Protein AF-A0A1I0T300-F1 (afdb_monomer_lite)

pLDDT: mean 72.1, std 13.89, range [43.69, 88.75]

Structure (mmCIF, N/CA/C/O backbone):
data_AF-A0A1I0T300-F1
#
_entry.id   AF-A0A1I0T300-F1
#
loop_
_atom_site.group_PDB
_atom_site.id
_atom_site.type_symbol
_atom_site.label_atom_id
_atom_site.label_alt_id
_atom_site.label_comp_id
_atom_site.label_asym_id
_atom_site.label_entity_id
_atom_site.label_seq_id
_atom_site.pdbx_PDB_ins_code
_atom_site.Cartn_x
_atom_site.Cartn_y
_atom_site.Cartn_z
_atom_site.occupancy
_atom_site.B_iso_or_equiv
_atom_site.auth_seq_id
_atom_site.auth_comp_id
_atom_site.auth_asym_id
_atom_site.auth_atom_id
_atom_site.pdbx_PDB_model_num
ATOM 1 N N . MET A 1 1 ? -37.461 5.408 -7.845 1.00 43.69 1 MET A N 1
ATOM 2 C CA . MET A 1 1 ? -36.837 5.538 -6.513 1.00 43.69 1 MET A CA 1
ATOM 3 C C . MET A 1 1 ? -35.382 5.884 -6.753 1.00 43.69 1 MET A C 1
ATOM 5 O O . MET A 1 1 ? -34.710 5.101 -7.406 1.00 43.69 1 MET A O 1
ATOM 9 N N . THR A 1 2 ? -34.935 7.076 -6.366 1.00 53.06 2 THR A N 1
ATOM 10 C CA . THR A 1 2 ? -33.514 7.455 -6.434 1.00 53.06 2 THR A CA 1
ATOM 11 C C . THR A 1 2 ? -32.770 6.710 -5.336 1.00 53.06 2 THR A C 1
ATOM 13 O O . THR A 1 2 ? -33.234 6.701 -4.194 1.00 53.06 2 THR A O 1
ATOM 16 N N . ASN A 1 3 ? -31.665 6.053 -5.676 1.00 61.78 3 ASN A N 1
ATOM 17 C CA . ASN A 1 3 ? -30.844 5.363 -4.695 1.00 61.78 3 ASN A CA 1
ATOM 18 C C . ASN A 1 3 ? -30.295 6.418 -3.711 1.00 61.78 3 ASN A C 1
ATOM 20 O O . ASN A 1 3 ? -29.647 7.367 -4.156 1.00 61.78 3 ASN A O 1
ATOM 24 N N . PRO A 1 4 ? -30.555 6.316 -2.392 1.00 63.84 4 PRO A N 1
ATOM 25 C CA . PRO A 1 4 ? -30.104 7.316 -1.417 1.00 63.84 4 PRO A CA 1
ATOM 26 C C . PRO A 1 4 ? -28.573 7.439 -1.339 1.00 63.84 4 PRO A C 1
ATOM 28 O O . PRO A 1 4 ? -28.066 8.370 -0.717 1.00 63.84 4 PRO A O 1
ATOM 31 N N . PHE A 1 5 ? -27.845 6.526 -1.985 1.00 65.62 5 PHE A N 1
ATOM 32 C CA . PHE A 1 5 ? -26.390 6.504 -2.049 1.00 65.62 5 PHE A CA 1
ATOM 33 C C . PHE A 1 5 ? -25.802 7.154 -3.318 1.00 65.62 5 PHE A C 1
ATOM 35 O O . PHE A 1 5 ? -24.589 7.324 -3.376 1.00 65.62 5 PHE A O 1
ATOM 42 N N . ASP A 1 6 ? -26.618 7.583 -4.295 1.00 69.12 6 ASP A N 1
ATOM 43 C CA . ASP A 1 6 ? -26.127 8.130 -5.582 1.00 69.12 6 ASP A CA 1
ATOM 44 C C . ASP A 1 6 ? -25.347 9.454 -5.443 1.00 69.12 6 ASP A C 1
ATOM 46 O O . ASP A 1 6 ? -24.520 9.772 -6.292 1.00 69.12 6 ASP A O 1
ATOM 50 N N . ASN A 1 7 ? -25.567 10.209 -4.360 1.00 74.94 7 ASN A N 1
ATOM 51 C CA . ASN A 1 7 ? -24.874 11.474 -4.067 1.00 74.94 7 ASN A CA 1
ATOM 52 C C . ASN A 1 7 ? -23.955 11.385 -2.833 1.00 74.94 7 ASN A C 1
ATOM 54 O O . ASN A 1 7 ? -23.604 12.410 -2.244 1.00 74.94 7 ASN A O 1
ATOM 58 N N . MET A 1 8 ? -23.600 10.177 -2.387 1.00 80.94 8 MET A N 1
ATOM 59 C CA . MET A 1 8 ? -22.765 10.008 -1.200 1.00 80.94 8 MET A CA 1
ATOM 60 C C . MET A 1 8 ? -21.292 10.260 -1.536 1.00 80.94 8 MET A C 1
ATOM 62 O O . MET A 1 8 ? -20.687 9.538 -2.325 1.00 80.94 8 MET A O 1
ATOM 66 N N . ASP A 1 9 ? -20.694 11.271 -0.904 1.00 84.50 9 ASP A N 1
ATOM 67 C CA . ASP A 1 9 ? -19.253 11.487 -0.994 1.00 84.50 9 ASP A CA 1
ATOM 68 C C . ASP A 1 9 ? -18.471 10.477 -0.131 1.00 84.50 9 ASP A C 1
ATOM 70 O O . ASP A 1 9 ? -18.984 9.863 0.812 1.00 84.50 9 ASP A O 1
ATOM 74 N N . PHE A 1 10 ? -17.186 10.303 -0.451 1.00 78.56 10 PHE A N 1
ATOM 75 C CA . PHE A 1 10 ? -16.321 9.347 0.247 1.00 78.56 10 PHE A CA 1
ATOM 76 C C . PHE A 1 10 ? -16.220 9.634 1.755 1.00 78.56 10 PHE A C 1
ATOM 78 O O . PHE A 1 10 ? -16.117 8.720 2.573 1.00 78.56 10 PHE A O 1
ATOM 85 N N . LYS A 1 11 ? -16.298 10.911 2.149 1.00 83.88 11 LYS A N 1
ATOM 86 C CA . LYS A 1 11 ? -16.247 11.328 3.553 1.00 83.88 11 LYS A CA 1
ATOM 87 C C . LYS A 1 11 ? -17.481 10.854 4.324 1.00 83.88 11 LYS A C 1
ATOM 89 O O . LYS A 1 11 ? -17.350 10.330 5.428 1.00 83.88 11 LYS A O 1
ATOM 94 N N . SER A 1 12 ? -18.664 11.004 3.741 1.00 83.06 12 SER A N 1
ATOM 95 C CA . SER A 1 12 ? -19.933 10.578 4.329 1.00 83.06 12 SER A CA 1
ATOM 96 C C . SER A 1 12 ? -20.002 9.061 4.445 1.00 83.06 12 SER A C 1
ATOM 98 O O . SER A 1 12 ? -20.452 8.555 5.476 1.00 83.06 12 SER A O 1
ATOM 100 N N . LEU A 1 13 ? -19.474 8.343 3.448 1.00 82.31 13 LEU A N 1
ATOM 101 C CA . LEU A 1 13 ? -19.331 6.889 3.485 1.00 82.31 13 LEU A CA 1
ATOM 102 C C . LEU A 1 13 ? -18.455 6.437 4.664 1.00 82.31 13 LEU A C 1
ATOM 104 O O . LEU A 1 13 ? -18.863 5.575 5.441 1.00 82.31 13 LEU A O 1
ATOM 108 N N . LEU A 1 14 ? -17.281 7.052 4.851 1.00 82.94 14 LEU A N 1
ATOM 109 C CA . LEU A 1 14 ? -16.386 6.720 5.967 1.00 82.94 14 LEU A CA 1
ATOM 110 C C . LEU A 1 14 ? -17.049 6.933 7.331 1.00 82.94 14 LEU A C 1
ATOM 112 O O . LEU A 1 14 ? -16.896 6.107 8.231 1.00 82.94 14 LEU A O 1
ATOM 116 N N . GLU A 1 15 ? -17.808 8.014 7.492 1.00 86.38 15 GLU A N 1
ATOM 117 C CA . GLU A 1 15 ? -18.537 8.273 8.735 1.00 86.38 15 GLU A CA 1
ATOM 118 C C . GLU A 1 15 ? -19.646 7.245 8.996 1.00 86.38 15 GLU A C 1
ATOM 120 O O . GLU A 1 15 ? -19.902 6.908 10.152 1.00 86.38 15 GLU A O 1
ATOM 125 N N . HIS A 1 16 ? -20.268 6.691 7.951 1.00 84.12 16 HIS A N 1
ATOM 126 C CA . HIS A 1 16 ? -21.228 5.594 8.103 1.00 84.12 16 HIS A CA 1
ATOM 127 C C . HIS A 1 16 ? -20.522 4.303 8.523 1.00 84.12 16 HIS A C 1
ATOM 129 O O . HIS A 1 16 ? -20.939 3.673 9.492 1.00 84.12 16 HIS A O 1
ATOM 135 N N . ILE A 1 17 ? -19.396 3.968 7.884 1.00 84.00 17 ILE A N 1
ATOM 136 C CA . ILE A 1 17 ? -18.600 2.775 8.212 1.00 84.00 17 ILE A CA 1
ATOM 137 C C . ILE A 1 17 ? -18.094 2.817 9.662 1.00 84.00 17 ILE A C 1
ATOM 139 O O . ILE A 1 17 ? -18.112 1.804 10.363 1.00 84.00 17 ILE A O 1
ATOM 143 N N . LYS A 1 18 ? -17.671 3.988 10.158 1.00 85.06 18 LYS A N 1
ATOM 144 C CA . LYS A 1 18 ? -17.216 4.141 11.551 1.00 85.06 18 LYS A CA 1
ATOM 145 C C . LYS A 1 18 ? -18.307 3.809 12.567 1.00 85.06 18 LYS A C 1
ATOM 147 O O . LYS A 1 18 ? -17.990 3.214 13.597 1.00 85.06 18 LYS A O 1
ATOM 152 N N . LYS A 1 19 ? -19.556 4.169 12.259 1.00 88.12 19 LYS A N 1
ATOM 153 C CA . LYS A 1 19 ? -20.733 3.965 13.116 1.00 88.12 19 LYS A CA 1
ATOM 154 C C . LYS A 1 19 ? -21.276 2.534 13.091 1.00 88.12 19 LYS A C 1
ATOM 156 O O . LYS A 1 19 ? -22.096 2.211 13.944 1.00 88.12 19 LYS A O 1
ATOM 161 N N . LEU A 1 20 ? -20.816 1.688 12.166 1.00 86.94 20 LEU A N 1
ATOM 162 C CA . LEU A 1 20 ? -21.210 0.281 12.110 1.00 86.94 20 LEU A CA 1
ATOM 163 C C . LEU A 1 20 ? -20.763 -0.480 13.365 1.00 86.94 20 LEU A C 1
ATOM 165 O O . LEU A 1 20 ? -19.651 -0.291 13.881 1.00 86.94 20 LEU A O 1
ATOM 169 N N . SER A 1 21 ? -21.615 -1.397 13.808 1.00 86.69 21 SER A N 1
ATOM 170 C CA . SER A 1 21 ? -21.303 -2.380 14.839 1.00 86.69 21 SER A CA 1
ATOM 171 C C . SER A 1 21 ? -20.247 -3.384 14.361 1.00 86.69 21 SER A C 1
ATOM 173 O O . SER A 1 21 ? -19.946 -3.512 13.172 1.00 86.69 21 SER A O 1
ATOM 175 N N . ALA A 1 22 ? -19.668 -4.136 15.299 1.00 84.50 22 ALA A N 1
ATOM 176 C CA . ALA A 1 22 ? -18.684 -5.167 14.969 1.00 84.50 22 ALA A CA 1
ATOM 177 C C . ALA A 1 22 ? -19.259 -6.276 14.062 1.00 84.50 22 ALA A C 1
ATOM 179 O O . ALA A 1 22 ? -18.535 -6.811 13.225 1.00 84.50 22 ALA A O 1
ATOM 180 N N . ALA A 1 23 ? -20.550 -6.596 14.205 1.00 85.62 23 ALA A N 1
ATOM 181 C CA . ALA A 1 23 ? -21.230 -7.583 13.368 1.00 85.62 23 ALA A CA 1
ATOM 182 C C . ALA A 1 23 ? -21.404 -7.072 11.928 1.00 85.62 23 ALA A C 1
ATOM 184 O O . ALA A 1 23 ? -20.993 -7.746 10.988 1.00 85.62 23 ALA A O 1
ATOM 185 N N . GLU A 1 24 ? -21.891 -5.841 11.764 1.00 83.38 24 GLU A N 1
ATOM 186 C CA . GLU A 1 24 ? -22.086 -5.219 10.445 1.00 83.38 24 GLU A CA 1
ATOM 187 C C . GLU A 1 24 ? -20.756 -4.996 9.711 1.00 83.38 24 GLU A C 1
ATOM 189 O O . GLU A 1 24 ? -20.666 -5.188 8.501 1.00 83.38 24 GLU A O 1
ATOM 194 N N . LYS A 1 25 ? -19.680 -4.657 10.434 1.00 84.06 25 LYS A N 1
ATOM 195 C CA . LYS A 1 25 ? -18.330 -4.573 9.848 1.00 84.06 25 LYS A CA 1
ATOM 196 C C . LYS A 1 25 ? -17.848 -5.924 9.325 1.00 84.06 25 LYS A C 1
ATOM 198 O O . LYS A 1 25 ? -17.197 -5.974 8.286 1.00 84.06 25 LYS A O 1
ATOM 203 N N . LYS A 1 26 ? -18.163 -7.017 10.026 1.00 83.94 26 LYS A N 1
ATOM 204 C CA . LYS A 1 26 ? -17.794 -8.372 9.603 1.00 83.94 26 LYS A CA 1
ATOM 205 C C . LYS A 1 26 ? -18.543 -8.783 8.335 1.00 83.94 26 LYS A C 1
ATOM 207 O O . LYS A 1 26 ? -17.921 -9.332 7.430 1.00 83.94 26 LYS A O 1
ATOM 212 N N . GLU A 1 27 ? -19.833 -8.470 8.250 1.00 83.75 27 GLU A N 1
ATOM 213 C CA . GLU A 1 27 ? -20.637 -8.689 7.042 1.00 83.75 27 GLU A CA 1
ATOM 214 C C . GLU A 1 27 ? -20.137 -7.838 5.867 1.00 83.75 27 GLU A C 1
ATOM 216 O O . GLU A 1 27 ? -19.957 -8.362 4.771 1.00 83.75 27 GLU A O 1
ATOM 221 N N . LEU A 1 28 ? -19.803 -6.563 6.097 1.00 82.12 28 LEU A N 1
ATOM 222 C CA . LEU A 1 28 ? -19.222 -5.691 5.072 1.00 82.12 28 LEU A CA 1
ATOM 223 C C . LEU A 1 28 ? -17.906 -6.257 4.519 1.00 82.12 28 LEU A C 1
ATOM 225 O O . LEU A 1 28 ? -17.723 -6.320 3.307 1.00 82.12 28 LEU A O 1
ATOM 229 N N . ILE A 1 29 ? -16.998 -6.703 5.393 1.00 80.50 29 ILE A N 1
ATOM 230 C CA . ILE A 1 29 ? -15.738 -7.336 4.977 1.00 80.50 29 ILE A CA 1
ATOM 231 C C . ILE A 1 29 ? -16.019 -8.615 4.187 1.00 80.50 29 ILE A C 1
ATOM 233 O O . ILE A 1 29 ? -15.346 -8.866 3.189 1.00 80.50 29 ILE A O 1
ATOM 237 N N . GLN A 1 30 ? -17.008 -9.412 4.597 1.00 80.50 30 GLN A N 1
ATOM 238 C CA . GLN A 1 30 ? -17.389 -10.633 3.893 1.00 80.50 30 GLN A CA 1
ATOM 239 C C . GLN A 1 30 ? -17.898 -10.336 2.476 1.00 80.50 30 GLN A C 1
ATOM 241 O O . GLN A 1 30 ? -17.451 -10.996 1.543 1.00 80.50 30 GLN A O 1
ATOM 246 N N . VAL A 1 31 ? -18.756 -9.326 2.302 1.00 79.50 31 VAL A N 1
ATOM 247 C CA . VAL A 1 31 ? -19.257 -8.891 0.985 1.00 79.50 3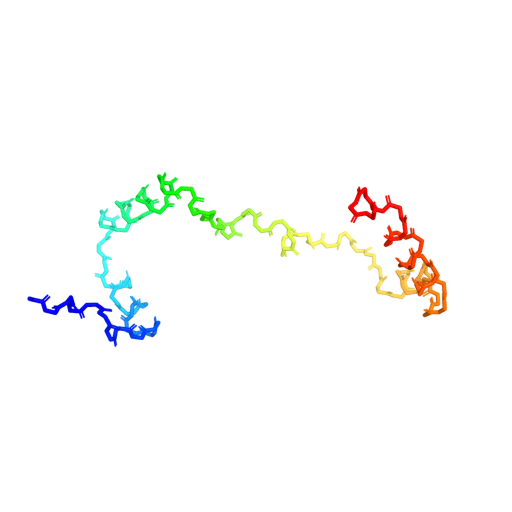1 VAL A CA 1
ATOM 248 C C . VAL A 1 31 ? -18.116 -8.367 0.110 1.00 79.50 31 VAL A C 1
ATOM 250 O O . VAL A 1 31 ? -17.933 -8.840 -1.008 1.00 79.50 31 VAL A O 1
ATOM 253 N N . LEU A 1 32 ? -17.270 -7.478 0.643 1.00 71.75 32 LEU A N 1
ATOM 254 C CA . LEU A 1 32 ? -16.106 -6.950 -0.084 1.00 71.75 32 LEU A CA 1
ATOM 255 C C . LEU A 1 32 ? -15.124 -8.057 -0.498 1.00 71.75 32 LEU A C 1
ATOM 257 O O . LEU A 1 32 ? -14.509 -7.978 -1.557 1.00 71.75 32 LEU A O 1
ATOM 261 N N . SER A 1 33 ? -14.998 -9.099 0.325 1.00 68.69 33 SER A N 1
ATOM 262 C CA . SER A 1 33 ? -14.140 -10.255 0.048 1.00 68.69 33 SER A CA 1
ATOM 263 C C . SER A 1 33 ? -14.761 -11.232 -0.962 1.00 68.69 33 SER A C 1
ATOM 265 O O . SER A 1 33 ? -14.024 -11.925 -1.661 1.00 68.69 33 SER A O 1
ATOM 267 N N . GLN A 1 34 ? -16.096 -11.315 -1.042 1.00 69.25 34 GLN A N 1
ATOM 268 C CA . GLN A 1 34 ? -16.821 -12.164 -1.998 1.00 69.25 34 GLN A CA 1
ATOM 269 C C . GLN A 1 34 ? -16.787 -11.602 -3.423 1.00 69.25 34 GLN A C 1
ATOM 271 O O . GLN A 1 34 ? -16.624 -12.374 -4.367 1.00 69.25 34 GLN A O 1
ATOM 276 N N . ASP A 1 35 ? -16.849 -10.280 -3.580 1.00 58.91 35 ASP A N 1
ATOM 277 C CA . ASP A 1 35 ? -16.833 -9.608 -4.888 1.00 58.91 35 ASP A CA 1
ATOM 278 C C . ASP A 1 35 ? -15.432 -9.516 -5.532 1.00 58.91 35 ASP A C 1
ATOM 280 O O . ASP A 1 35 ? -15.229 -8.769 -6.488 1.00 58.91 35 ASP A O 1
ATOM 284 N N . GLN A 1 36 ? -14.441 -10.265 -5.023 1.00 54.44 36 GLN A N 1
ATOM 285 C CA . GLN A 1 36 ? -13.032 -10.207 -5.449 1.00 54.44 36 GLN A CA 1
ATOM 286 C C . GLN A 1 36 ? -12.443 -8.789 -5.476 1.00 54.44 36 GLN A C 1
ATOM 288 O O . GLN A 1 36 ? -11.426 -8.552 -6.133 1.00 54.44 36 GLN A O 1
ATOM 293 N N . LEU A 1 37 ? -13.030 -7.835 -4.750 1.00 55.31 37 LEU A N 1
ATOM 294 C CA . LEU A 1 37 ? -12.350 -6.576 -4.512 1.00 55.31 37 LEU A CA 1
ATOM 295 C C . LEU A 1 37 ? -11.157 -6.923 -3.623 1.00 55.31 37 LEU A C 1
ATOM 297 O O . LEU A 1 37 ? -11.357 -7.500 -2.552 1.00 55.31 37 LEU A O 1
ATOM 301 N N . PRO A 1 38 ? -9.914 -6.657 -4.060 1.00 55.00 38 PRO A N 1
ATOM 302 C CA . PRO A 1 38 ? -8.752 -6.941 -3.244 1.00 55.00 38 PRO A CA 1
ATOM 303 C C . PRO A 1 38 ? -8.842 -6.058 -2.002 1.00 55.00 38 PRO A C 1
ATOM 305 O O . PRO A 1 38 ? -8.466 -4.886 -2.017 1.00 55.00 38 PRO A O 1
ATOM 308 N N . VAL A 1 39 ? -9.391 -6.617 -0.924 1.00 55.78 39 VAL A N 1
ATOM 309 C CA . VAL A 1 39 ? -9.352 -6.019 0.400 1.00 55.78 39 VAL A CA 1
ATOM 310 C C . VAL A 1 39 ? -7.885 -6.049 0.786 1.00 55.78 39 VAL A C 1
ATOM 312 O O . VAL A 1 39 ? -7.347 -7.085 1.175 1.00 55.78 39 VAL A O 1
ATOM 315 N N . VAL A 1 40 ? -7.209 -4.920 0.584 1.00 55.59 40 VAL A N 1
ATOM 316 C CA . VAL A 1 40 ? -5.823 -4.756 1.000 1.00 55.59 40 VAL A CA 1
ATOM 317 C C . VAL A 1 40 ? -5.829 -4.798 2.516 1.00 55.59 40 VAL A C 1
ATOM 319 O O . VAL A 1 40 ? -6.151 -3.821 3.188 1.00 55.59 40 VAL A O 1
ATOM 322 N N . ASN A 1 41 ? -5.522 -5.969 3.057 1.00 57.09 41 ASN A N 1
ATOM 323 C CA . ASN A 1 41 ? -5.321 -6.131 4.477 1.00 57.09 41 ASN A CA 1
ATOM 324 C C . ASN A 1 41 ? -4.067 -5.316 4.822 1.00 57.09 41 ASN A C 1
ATOM 326 O O . ASN A 1 41 ? -2.994 -5.604 4.292 1.00 57.09 41 ASN A O 1
ATOM 330 N N . GLU A 1 42 ? -4.184 -4.271 5.646 1.00 54.59 42 GLU A N 1
ATOM 331 C CA . GLU A 1 42 ? -3.058 -3.371 5.956 1.00 54.59 42 GLU A CA 1
ATOM 332 C C . GLU A 1 42 ? -1.845 -4.144 6.507 1.00 54.59 42 GLU A C 1
ATOM 334 O O . GLU A 1 42 ? -0.690 -3.778 6.282 1.00 54.59 42 GLU A O 1
ATOM 339 N N . GLU A 1 43 ? -2.090 -5.287 7.154 1.00 55.38 43 GLU A N 1
ATOM 340 C CA . GLU A 1 43 ? -1.049 -6.196 7.630 1.00 55.38 43 GLU A CA 1
ATOM 341 C C . GLU A 1 43 ? -0.237 -6.864 6.511 1.00 55.38 43 GLU A C 1
ATOM 343 O O . GLU A 1 43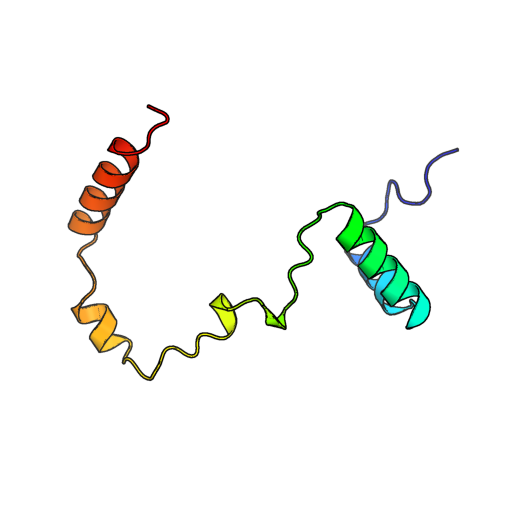 ? 0.927 -7.200 6.738 1.00 55.38 43 GLU A O 1
ATOM 348 N N . GLN A 1 44 ? -0.827 -7.021 5.324 1.00 50.75 44 GLN A N 1
ATOM 349 C CA . GLN A 1 44 ? -0.247 -7.645 4.131 1.00 50.75 44 GLN A CA 1
ATOM 350 C C . GLN A 1 44 ? 0.433 -6.639 3.194 1.00 50.75 44 GLN A C 1
ATOM 352 O O . GLN A 1 44 ? 0.987 -7.039 2.168 1.00 50.75 44 GLN A O 1
ATOM 357 N N . ILE A 1 45 ? 0.465 -5.347 3.543 1.00 50.38 45 ILE A N 1
ATOM 358 C CA . ILE A 1 45 ? 1.268 -4.356 2.821 1.00 50.38 45 ILE A CA 1
ATOM 359 C C . ILE A 1 45 ? 2.743 -4.558 3.201 1.00 50.38 45 ILE A C 1
ATOM 361 O O . ILE A 1 45 ? 3.346 -3.805 3.968 1.00 50.38 45 ILE A O 1
ATOM 365 N N . ALA A 1 46 ? 3.345 -5.609 2.643 1.00 49.62 46 ALA A N 1
ATOM 366 C CA . ALA A 1 46 ? 4.765 -5.914 2.784 1.00 49.62 46 ALA A CA 1
ATOM 367 C C . ALA A 1 46 ? 5.648 -4.739 2.327 1.00 49.62 46 ALA A C 1
ATOM 369 O O . ALA A 1 46 ? 6.723 -4.5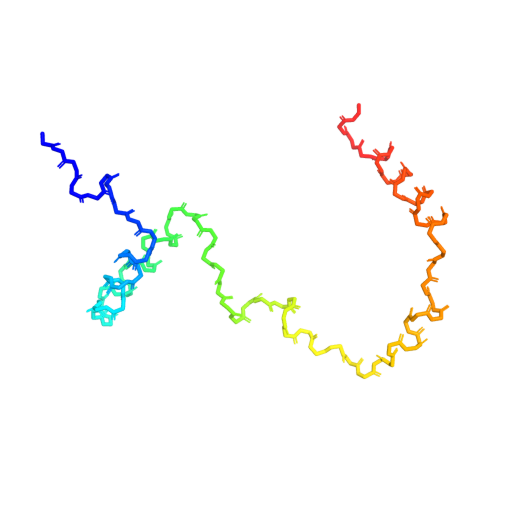41 2.878 1.00 49.62 46 ALA A O 1
ATOM 370 N N . TYR A 1 47 ? 5.163 -3.899 1.406 1.00 49.06 47 TYR A N 1
ATOM 371 C CA . TYR A 1 47 ? 5.869 -2.695 0.958 1.00 49.06 47 TYR A CA 1
ATOM 372 C C . TYR A 1 47 ? 6.024 -1.608 2.036 1.00 49.06 47 TYR A C 1
ATOM 374 O O . TYR A 1 47 ? 6.910 -0.770 1.913 1.00 49.06 47 TYR A O 1
ATOM 382 N N . VAL A 1 48 ? 5.202 -1.617 3.094 1.00 48.69 48 VAL A N 1
ATOM 383 C CA . VAL A 1 48 ? 5.317 -0.678 4.228 1.00 48.69 48 VAL A CA 1
ATOM 384 C C . VAL A 1 48 ? 6.068 -1.320 5.401 1.00 48.69 48 VAL A C 1
ATOM 386 O O . VAL A 1 48 ? 6.765 -0.631 6.140 1.00 48.69 48 VAL A O 1
ATOM 389 N N . LYS A 1 49 ? 5.978 -2.649 5.555 1.00 46.56 49 LYS A N 1
ATOM 390 C CA . LYS A 1 49 ? 6.630 -3.412 6.637 1.00 46.56 49 LYS A CA 1
ATOM 391 C C . LYS A 1 49 ? 7.989 -4.010 6.285 1.00 46.56 49 LYS A C 1
ATOM 393 O O . LYS A 1 49 ? 8.620 -4.600 7.162 1.00 46.56 49 LYS A O 1
ATOM 398 N N . THR A 1 50 ? 8.505 -3.835 5.070 1.00 46.66 50 THR A N 1
ATOM 399 C CA . THR A 1 50 ? 9.949 -3.945 4.863 1.00 46.66 50 THR A CA 1
ATOM 400 C C . THR A 1 50 ? 10.603 -2.734 5.513 1.00 46.66 50 THR A C 1
ATOM 402 O O . THR A 1 50 ? 10.968 -1.767 4.847 1.00 46.66 50 THR A O 1
ATOM 405 N N . SER A 1 51 ? 10.774 -2.815 6.836 1.00 45.28 51 SER A N 1
ATOM 406 C CA . SER A 1 51 ? 12.010 -2.370 7.463 1.00 45.28 51 SER A CA 1
ATOM 407 C C . SER A 1 51 ? 13.122 -2.918 6.578 1.00 45.28 51 SER A C 1
ATOM 409 O O . SER A 1 51 ? 13.411 -4.116 6.541 1.00 45.28 51 SER A O 1
ATOM 411 N N . VAL A 1 52 ? 13.624 -2.036 5.720 1.00 53.91 52 VAL A N 1
ATOM 412 C CA . VAL A 1 52 ? 14.873 -2.222 5.015 1.00 53.91 52 VAL A CA 1
ATOM 413 C C . VAL A 1 52 ? 15.856 -2.547 6.127 1.00 53.91 52 VAL A C 1
ATOM 415 O O . VAL A 1 52 ? 16.138 -1.677 6.945 1.00 53.91 52 VAL A O 1
ATOM 418 N N . LYS A 1 53 ? 16.288 -3.814 6.210 1.00 56.81 53 LYS A N 1
ATOM 419 C CA . LYS A 1 53 ? 17.491 -4.210 6.951 1.00 56.81 53 LYS A CA 1
ATOM 420 C C . LYS A 1 53 ? 18.493 -3.081 6.792 1.00 56.81 53 LYS A C 1
ATOM 422 O O . LYS A 1 53 ? 18.746 -2.768 5.633 1.00 56.81 53 LYS A O 1
ATOM 427 N N . ASP A 1 54 ? 18.972 -2.494 7.887 1.00 57.31 54 ASP A N 1
ATOM 428 C CA . ASP A 1 54 ? 19.920 -1.372 7.955 1.00 57.31 54 ASP A CA 1
ATOM 429 C C . ASP A 1 54 ? 20.905 -1.349 6.776 1.00 57.31 54 ASP A C 1
ATOM 431 O O . ASP A 1 54 ? 22.020 -1.850 6.856 1.00 57.31 54 ASP A O 1
ATOM 435 N N . THR A 1 55 ? 20.474 -0.810 5.640 1.00 58.53 55 THR A N 1
ATOM 436 C CA . THR A 1 55 ? 21.330 -0.559 4.491 1.00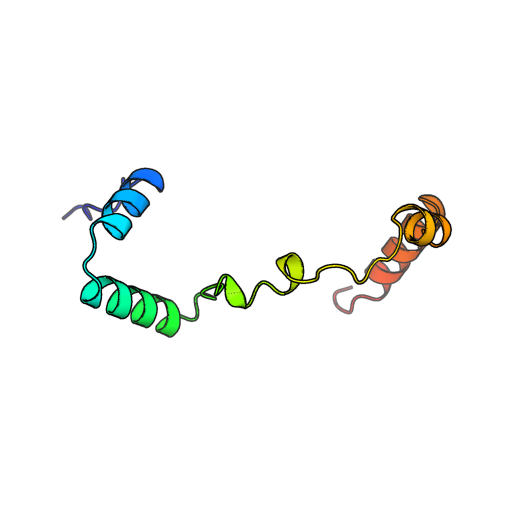 58.53 55 THR A CA 1
ATOM 437 C C . THR A 1 55 ? 21.335 0.940 4.423 1.00 58.53 55 THR A C 1
ATOM 439 O O . THR A 1 55 ? 20.274 1.546 4.222 1.00 58.53 55 THR A O 1
ATOM 442 N N . SER A 1 56 ? 22.497 1.534 4.679 1.00 70.50 56 SER A N 1
ATOM 443 C CA . SER A 1 56 ? 22.626 2.981 4.650 1.00 70.50 56 SER A CA 1
ATOM 444 C C . SER A 1 56 ? 22.128 3.482 3.296 1.00 70.50 56 SER A C 1
ATOM 446 O O . SER A 1 56 ? 22.429 2.893 2.253 1.00 70.50 56 SER A O 1
ATOM 448 N N . PHE A 1 57 ? 21.350 4.565 3.301 1.00 66.50 57 PHE A N 1
ATOM 449 C CA . PHE A 1 57 ? 20.927 5.229 2.069 1.00 66.50 57 PHE A CA 1
ATOM 450 C C . PHE A 1 57 ? 22.131 5.483 1.148 1.00 66.50 57 PHE A C 1
ATOM 452 O O . PHE A 1 57 ? 22.035 5.264 -0.056 1.00 66.50 57 PHE A O 1
ATOM 459 N N . ASP A 1 58 ? 23.283 5.829 1.727 1.00 69.88 58 ASP A N 1
ATOM 460 C CA . ASP A 1 58 ? 24.525 6.077 0.998 1.00 69.88 58 ASP A CA 1
ATOM 461 C C . ASP A 1 58 ? 25.092 4.829 0.310 1.00 69.88 58 ASP A C 1
ATOM 463 O O . ASP A 1 58 ? 25.693 4.937 -0.757 1.00 69.88 58 ASP A O 1
ATOM 467 N N . GLU A 1 59 ? 24.907 3.636 0.880 1.00 70.06 59 GLU A N 1
ATOM 468 C CA . GLU A 1 59 ? 25.341 2.381 0.251 1.00 70.06 59 GLU A CA 1
ATOM 469 C C . GLU A 1 59 ? 24.467 2.063 -0.9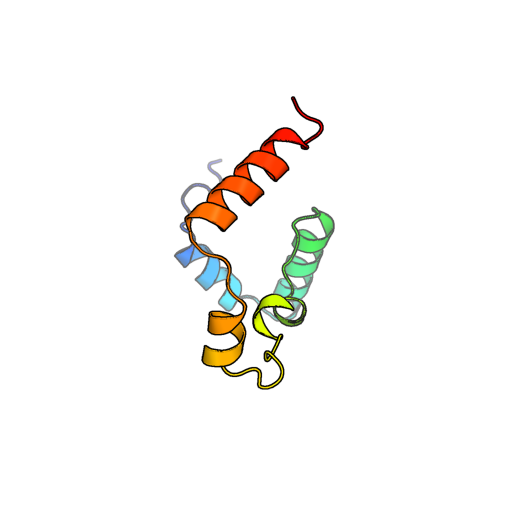61 1.00 70.06 59 GLU A C 1
ATOM 471 O O . GLU A 1 59 ? 24.984 1.827 -2.052 1.00 70.06 59 GLU A O 1
ATOM 476 N N . LYS A 1 60 ? 23.142 2.186 -0.816 1.00 70.25 60 LYS A N 1
ATOM 477 C CA . LYS A 1 60 ? 22.210 2.021 -1.942 1.00 70.25 60 LYS A CA 1
ATOM 478 C C . LYS A 1 60 ? 22.405 3.082 -3.017 1.00 70.25 60 LYS A C 1
ATOM 480 O O . LYS A 1 60 ? 22.242 2.795 -4.200 1.00 70.25 60 LYS A O 1
ATOM 485 N N . TRP A 1 61 ? 22.756 4.301 -2.622 1.00 73.31 61 TRP A N 1
ATOM 486 C CA . TRP A 1 61 ? 23.029 5.388 -3.552 1.00 73.31 61 TRP A CA 1
ATOM 487 C C . TRP A 1 61 ? 24.317 5.151 -4.346 1.00 73.31 61 TRP A C 1
ATOM 489 O O . TRP A 1 61 ? 24.346 5.406 -5.546 1.00 73.31 61 TRP A O 1
ATOM 499 N N . LYS A 1 62 ? 25.361 4.588 -3.723 1.00 72.25 62 LYS A N 1
ATOM 500 C CA . LYS A 1 62 ? 26.592 4.182 -4.427 1.00 72.25 62 LYS A CA 1
ATOM 501 C C . LYS A 1 62 ? 26.362 3.060 -5.436 1.00 72.25 62 LYS A C 1
ATOM 503 O O . LYS A 1 62 ? 27.041 3.021 -6.456 1.00 72.25 62 LYS A O 1
ATOM 508 N N . GLU A 1 63 ? 25.420 2.168 -5.155 1.00 72.06 63 GLU A N 1
ATOM 509 C CA . GLU A 1 63 ? 25.014 1.089 -6.064 1.00 72.06 63 GLU A CA 1
ATOM 510 C C . GLU A 1 63 ? 23.958 1.529 -7.093 1.00 72.06 63 GLU A C 1
ATOM 512 O O . GLU A 1 63 ? 23.583 0.754 -7.976 1.00 72.06 63 GLU A O 1
ATOM 517 N N . SER A 1 64 ? 23.459 2.765 -6.997 1.00 76.06 64 SER A N 1
ATOM 518 C CA . SER A 1 64 ? 22.434 3.269 -7.906 1.00 76.06 64 SER A CA 1
ATOM 519 C C . SER A 1 64 ? 23.036 3.619 -9.263 1.00 76.06 64 SER A C 1
ATOM 521 O O . SER A 1 64 ? 24.050 4.305 -9.371 1.00 76.06 64 SER A O 1
ATOM 523 N N . ILE A 1 65 ? 22.372 3.156 -10.318 1.00 81.12 65 ILE A N 1
ATOM 524 C CA . ILE A 1 65 ? 22.754 3.456 -11.696 1.00 81.12 65 ILE A CA 1
ATOM 525 C C . ILE A 1 65 ? 22.482 4.926 -12.031 1.00 81.12 65 ILE A C 1
ATOM 527 O O . ILE A 1 65 ? 21.550 5.546 -11.514 1.00 81.12 65 ILE A O 1
ATOM 531 N N . SER A 1 66 ? 23.271 5.482 -12.945 1.00 83.62 66 SER A N 1
ATOM 532 C CA . SER A 1 66 ? 23.053 6.832 -13.454 1.00 83.62 66 SER A CA 1
ATOM 533 C C . SER A 1 66 ? 21.709 6.949 -14.182 1.00 83.62 66 SER A C 1
ATOM 535 O O . SER A 1 66 ? 21.174 5.983 -14.733 1.00 83.62 66 SER A O 1
ATOM 537 N N . SER A 1 67 ? 21.182 8.171 -14.284 1.00 76.12 67 SER A N 1
ATOM 538 C CA . SER A 1 67 ? 19.934 8.443 -15.013 1.00 76.12 67 SER A CA 1
ATOM 539 C C . SER A 1 67 ? 19.975 7.976 -16.476 1.00 76.12 67 SER A C 1
ATOM 541 O O . SER A 1 67 ? 18.947 7.603 -17.042 1.00 76.12 67 SER A O 1
ATOM 543 N N . SER A 1 68 ? 21.161 7.972 -17.093 1.00 78.31 68 SER A N 1
ATOM 544 C CA . SER A 1 68 ? 21.367 7.480 -18.460 1.00 78.31 68 SER A CA 1
ATOM 545 C C . SER A 1 68 ? 21.233 5.956 -18.541 1.00 78.31 68 SER A C 1
ATOM 547 O O . SER A 1 68 ? 20.520 5.431 -19.398 1.00 78.31 68 SER A O 1
ATOM 549 N N . GLU A 1 69 ? 21.854 5.241 -17.602 1.00 84.12 69 GLU A N 1
ATOM 550 C CA . GLU A 1 69 ? 21.775 3.780 -17.503 1.00 84.12 69 GLU A CA 1
ATOM 551 C C . GLU A 1 69 ? 20.358 3.319 -17.159 1.00 84.12 69 GLU A C 1
ATOM 553 O O . GLU A 1 69 ? 19.854 2.368 -17.761 1.00 84.12 69 GLU A O 1
ATOM 558 N N . PHE A 1 70 ? 19.671 4.043 -16.272 1.00 85.62 70 PHE A N 1
ATOM 559 C CA . PHE A 1 70 ? 18.262 3.802 -15.976 1.00 85.62 70 PHE A CA 1
ATOM 560 C C . PHE A 1 70 ? 17.395 3.946 -17.228 1.00 85.62 70 PHE A C 1
ATOM 562 O O . PHE A 1 70 ? 16.603 3.056 -17.542 1.00 85.62 70 PHE A O 1
ATOM 569 N N . LYS A 1 71 ? 17.580 5.028 -17.996 1.00 84.00 71 LYS A N 1
ATOM 570 C CA . LYS A 1 71 ? 16.847 5.255 -19.247 1.00 84.00 71 LYS A CA 1
ATOM 571 C C . LYS A 1 71 ? 17.080 4.122 -20.252 1.00 84.00 71 LYS A C 1
ATOM 573 O O . LYS A 1 71 ? 16.124 3.642 -20.858 1.00 84.00 71 LYS A O 1
ATOM 578 N N . ALA A 1 72 ? 18.322 3.667 -20.409 1.00 87.00 72 ALA A N 1
ATOM 579 C CA . ALA A 1 72 ? 18.653 2.556 -21.300 1.00 87.00 72 ALA A CA 1
ATOM 580 C C . ALA A 1 72 ? 18.000 1.236 -20.848 1.00 87.00 72 ALA A C 1
ATOM 582 O O . ALA A 1 72 ? 17.419 0.517 -21.665 1.00 87.00 72 ALA A O 1
ATOM 583 N N . ALA A 1 73 ? 18.035 0.938 -19.545 1.00 87.31 73 ALA A N 1
ATOM 584 C CA . ALA A 1 73 ? 17.408 -0.250 -18.973 1.00 87.31 73 ALA A CA 1
ATOM 585 C C . ALA A 1 73 ? 15.878 -0.231 -19.120 1.00 87.31 73 ALA A C 1
ATOM 587 O O . ALA A 1 73 ? 15.292 -1.250 -19.493 1.00 87.31 73 ALA A O 1
ATOM 588 N N . ALA A 1 74 ? 15.242 0.923 -18.897 1.00 85.00 74 ALA A N 1
ATOM 589 C CA . ALA A 1 74 ? 13.803 1.107 -19.056 1.00 85.00 74 ALA A CA 1
ATOM 590 C C . ALA A 1 74 ? 13.362 0.896 -20.511 1.00 85.00 74 ALA A C 1
ATOM 592 O O . ALA A 1 74 ? 12.430 0.138 -20.769 1.00 85.00 74 ALA A O 1
ATOM 593 N N . ILE A 1 75 ? 14.077 1.487 -21.476 1.00 88.19 75 ILE A N 1
ATOM 594 C CA . ILE A 1 75 ? 13.806 1.285 -22.909 1.00 88.19 75 ILE A CA 1
ATOM 595 C C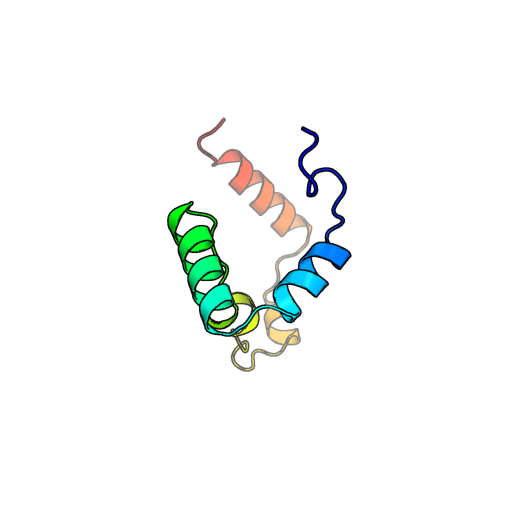 . ILE A 1 75 ? 13.969 -0.192 -23.288 1.00 88.19 75 ILE A C 1
ATOM 597 O O . ILE A 1 75 ? 13.118 -0.747 -23.982 1.00 88.19 75 ILE A O 1
ATOM 601 N N . ARG A 1 76 ? 15.027 -0.859 -22.805 1.00 88.75 76 ARG A N 1
ATOM 602 C CA . ARG A 1 76 ? 15.240 -2.296 -23.037 1.00 88.75 76 ARG A CA 1
ATOM 603 C C . ARG A 1 76 ? 14.090 -3.134 -22.484 1.00 88.75 76 ARG A C 1
ATOM 605 O O . ARG A 1 76 ? 13.630 -4.039 -23.170 1.00 88.75 76 ARG A O 1
ATOM 612 N N . HIS A 1 77 ? 13.627 -2.831 -21.273 1.00 88.62 77 HIS A N 1
ATOM 613 C CA . HIS A 1 77 ? 12.510 -3.539 -20.658 1.00 88.62 77 HIS A CA 1
ATOM 614 C C . HIS A 1 77 ? 11.220 -3.337 -21.457 1.00 88.62 77 HIS A C 1
ATOM 616 O O . HIS A 1 77 ? 10.593 -4.319 -21.830 1.00 88.62 77 HIS A O 1
ATOM 622 N N . ILE A 1 78 ? 10.896 -2.094 -21.830 1.00 86.94 78 ILE A N 1
ATOM 623 C CA . ILE A 1 78 ? 9.736 -1.771 -22.676 1.00 86.94 78 ILE A CA 1
ATOM 624 C C . ILE A 1 78 ? 9.787 -2.526 -24.011 1.00 86.94 78 ILE A C 1
ATOM 626 O O . ILE A 1 78 ? 8.769 -3.007 -24.502 1.00 86.94 78 ILE A O 1
ATOM 630 N N . ASN A 1 79 ? 10.976 -2.657 -24.599 1.00 87.69 79 ASN A N 1
ATOM 631 C CA . ASN A 1 79 ? 11.173 -3.382 -25.851 1.00 87.69 79 ASN A CA 1
ATOM 632 C C . ASN A 1 79 ? 11.048 -4.905 -25.722 1.00 87.69 79 ASN A C 1
ATOM 634 O O . ASN A 1 79 ? 10.790 -5.551 -26.732 1.00 87.69 79 ASN A O 1
ATOM 638 N N . ALA A 1 80 ? 11.233 -5.459 -24.525 1.00 87.75 80 ALA A N 1
ATOM 639 C CA . ALA A 1 80 ? 11.145 -6.891 -24.253 1.00 87.75 80 ALA A CA 1
ATOM 640 C C . ALA A 1 80 ? 9.730 -7.351 -23.863 1.00 87.75 80 ALA A C 1
ATOM 642 O O . ALA A 1 80 ? 9.511 -8.545 -23.664 1.00 87.75 80 ALA A O 1
ATOM 643 N N . LEU A 1 81 ? 8.780 -6.424 -23.714 1.00 88.31 81 LEU A N 1
ATOM 644 C CA . LEU A 1 81 ? 7.419 -6.766 -23.325 1.00 88.31 81 LEU A CA 1
ATOM 645 C C . LEU A 1 81 ? 6.669 -7.429 -24.493 1.00 88.31 81 LEU A C 1
ATOM 647 O O . LEU A 1 81 ? 6.788 -6.977 -25.632 1.00 88.31 81 LEU A O 1
ATOM 651 N N . PRO A 1 82 ? 5.870 -8.474 -24.217 1.00 79.00 82 PRO A N 1
ATOM 652 C CA . PRO A 1 82 ? 5.271 -9.344 -25.236 1.00 79.00 82 PRO A CA 1
ATOM 653 C C . PRO A 1 82 ? 4.092 -8.713 -25.991 1.00 79.00 82 PRO A C 1
ATOM 655 O O . PRO A 1 82 ? 3.514 -9.349 -26.862 1.00 79.00 82 PRO A O 1
ATOM 658 N N . TRP A 1 83 ? 3.707 -7.488 -25.638 1.00 71.44 83 TRP A N 1
ATOM 659 C CA . TRP A 1 83 ? 2.575 -6.755 -26.210 1.00 71.44 83 TRP A CA 1
ATOM 660 C C . TRP A 1 83 ? 2.987 -5.752 -27.296 1.00 71.44 83 TRP A C 1
ATOM 662 O O . TRP A 1 83 ? 2.270 -4.783 -27.550 1.00 71.44 83 TRP A O 1
ATOM 672 N N . LYS A 1 84 ? 4.166 -5.952 -27.889 1.00 53.56 84 LYS A N 1
ATOM 673 C CA . LYS A 1 84 ? 4.583 -5.274 -29.116 1.00 53.56 84 LYS A CA 1
ATOM 674 C C . LYS A 1 84 ? 4.145 -6.035 -30.354 1.00 53.56 84 LYS A C 1
ATOM 676 O O . LYS A 1 84 ? 4.192 -7.282 -30.313 1.00 53.56 84 LYS A O 1
#

Radius of gyration: 22.48 Å; chains: 1; bounding box: 63×24×44 Å

Sequence (84 aa):
MTNPFDNMDFKSLLEHIKKLSAAEKKELIQVLSQDQLPVVNEEQIAYVKTSVKDTSFDEKWKESISSSEFKAAAIRHINALPWK

Organism: NCBI:txid332999

Secondary structure (DSSP, 8-state):
---TTTT--HHHHHHHHHHS-HHHHHHHHHHHHHTT-----GGG-HHHH----S--HHHHHHTPPPHHHHHHHHHHHHHHSTT-

Foldseek 3Di:
DPDPCPPDDPVNVVVVLVPDDPVVVVVVVVVCVVVVNPPPPVVPPVVVVPPPPPDPPVNVVVVDDDPVVVVVVVVVVVVPDPPD